Protein AF-A0A1G7F687-F1 (afdb_monomer_lite)

Organism: NCBI:txid101564

Sequence (105 aa):
MQRPEFTDEERALILAVASGSDSQFERILGHLPWIAPGIAFIAYGALSGQLHAVTIGALSVLLYQFWGLVQELRYSALYTAIFRKIARQLGEPAATTAQDPPELR

Secondary structure (DSSP, 8-state):
-PPP---HHHHHHHHHHHT----HHHHHHHHHHHHHHHHHHHHHHHHTT-HHHHHHHHHHHHHHHHHHHHHHHHHHHHHHHHHHHHHHHHH-------PPPP---

Structure (mmCIF, N/CA/C/O backbone):
data_AF-A0A1G7F687-F1
#
_entry.id   AF-A0A1G7F687-F1
#
loop_
_atom_site.group_PDB
_atom_site.id
_atom_site.type_symbol
_atom_site.label_atom_id
_atom_site.label_alt_id
_atom_site.label_comp_id
_atom_site.label_asym_id
_atom_site.label_entity_id
_atom_site.label_seq_id
_atom_site.pdbx_PDB_ins_code
_atom_site.Cartn_x
_atom_site.Cartn_y
_atom_site.Cartn_z
_atom_site.occupancy
_atom_site.B_iso_or_equiv
_atom_site.auth_seq_id
_atom_site.auth_comp_id
_atom_site.auth_asym_id
_atom_site.auth_atom_id
_atom_site.pdbx_PDB_model_num
ATOM 1 N N . MET A 1 1 ? 18.123 7.410 -34.457 1.00 51.50 1 MET A N 1
ATOM 2 C CA . MET A 1 1 ? 18.178 6.886 -33.074 1.00 51.50 1 MET A CA 1
ATOM 3 C C . MET A 1 1 ? 17.328 5.626 -33.007 1.00 51.50 1 MET A C 1
ATOM 5 O O . MET A 1 1 ? 16.159 5.700 -33.369 1.00 51.50 1 MET A O 1
ATOM 9 N N . GLN A 1 2 ? 17.902 4.478 -32.632 1.00 58.00 2 GLN A N 1
ATOM 10 C CA . GLN A 1 2 ? 17.121 3.259 -32.385 1.00 58.00 2 GLN A CA 1
ATOM 11 C C . GLN A 1 2 ? 16.294 3.436 -31.106 1.00 58.00 2 GLN A C 1
ATOM 13 O O . GLN A 1 2 ? 16.788 3.946 -30.101 1.00 58.00 2 GLN A O 1
ATOM 18 N N . ARG A 1 3 ? 15.014 3.063 -31.153 1.00 66.50 3 ARG A N 1
ATOM 19 C CA . ARG A 1 3 ? 14.097 3.188 -30.013 1.00 66.50 3 ARG A CA 1
ATOM 20 C C . ARG A 1 3 ? 14.517 2.189 -28.918 1.00 66.50 3 ARG A C 1
ATOM 22 O O . ARG A 1 3 ? 14.857 1.064 -29.273 1.00 66.50 3 ARG A O 1
ATOM 29 N N . PRO A 1 4 ? 14.518 2.558 -27.624 1.00 69.19 4 PRO A N 1
ATOM 30 C CA . PRO A 1 4 ? 14.891 1.629 -26.561 1.00 69.19 4 PRO A CA 1
ATOM 31 C C . PRO A 1 4 ? 13.965 0.415 -26.536 1.00 69.19 4 PRO A C 1
ATOM 33 O O . PRO A 1 4 ? 12.739 0.549 -26.500 1.00 69.19 4 PRO A O 1
ATOM 36 N N . GLU A 1 5 ? 14.564 -0.774 -26.544 1.00 83.50 5 GLU A N 1
ATOM 37 C CA . GLU A 1 5 ? 13.838 -2.027 -26.373 1.00 83.50 5 GLU A CA 1
ATOM 38 C C . GLU A 1 5 ? 13.532 -2.249 -24.888 1.00 83.50 5 GLU A C 1
ATOM 40 O O . GLU A 1 5 ? 14.385 -2.608 -24.065 1.00 83.50 5 GLU A O 1
ATOM 45 N N . PHE A 1 6 ? 12.276 -1.991 -24.540 1.00 84.12 6 PHE A N 1
ATOM 46 C CA . PHE A 1 6 ? 11.725 -2.272 -23.223 1.00 84.12 6 PHE A CA 1
ATOM 47 C C . PHE A 1 6 ? 11.099 -3.666 -23.182 1.00 84.12 6 PHE A C 1
ATOM 49 O O . PHE A 1 6 ? 10.583 -4.144 -24.193 1.00 84.12 6 PHE A O 1
ATOM 56 N N . THR A 1 7 ? 11.130 -4.314 -22.022 1.00 87.69 7 THR A N 1
ATOM 57 C CA . THR A 1 7 ? 10.324 -5.515 -21.764 1.00 87.69 7 THR A CA 1
ATOM 58 C C . THR A 1 7 ? 8.855 -5.129 -21.586 1.00 87.69 7 THR A C 1
ATOM 60 O O . THR A 1 7 ? 8.523 -3.953 -21.414 1.00 87.69 7 THR A O 1
ATOM 63 N N . ASP A 1 8 ? 7.951 -6.105 -21.618 1.00 87.06 8 ASP A N 1
ATOM 64 C CA . ASP A 1 8 ? 6.521 -5.826 -21.442 1.00 87.06 8 ASP A CA 1
ATOM 65 C C . ASP A 1 8 ? 6.202 -5.311 -20.029 1.00 87.06 8 ASP A C 1
ATOM 67 O O . ASP A 1 8 ? 5.356 -4.434 -19.868 1.00 87.06 8 ASP A O 1
ATOM 71 N N . GLU A 1 9 ? 6.957 -5.757 -19.022 1.00 82.19 9 GLU A N 1
ATOM 72 C CA . GLU A 1 9 ? 6.883 -5.250 -17.646 1.00 82.19 9 GLU A CA 1
ATOM 73 C C . GLU A 1 9 ? 7.354 -3.791 -17.540 1.00 82.19 9 GLU A C 1
ATOM 75 O O . GLU A 1 9 ? 6.700 -2.966 -16.901 1.00 82.19 9 GLU A O 1
ATOM 80 N N . GLU A 1 10 ? 8.458 -3.440 -18.206 1.00 83.38 10 GLU A N 1
ATOM 81 C CA . GLU A 1 10 ? 8.964 -2.064 -18.258 1.00 83.38 10 GLU A CA 1
ATOM 82 C C . GLU A 1 10 ? 7.993 -1.142 -19.012 1.00 83.38 10 GLU A C 1
ATOM 84 O O . GLU A 1 10 ? 7.743 -0.019 -18.575 1.00 83.38 10 GLU A O 1
ATOM 89 N N . ARG A 1 11 ? 7.395 -1.618 -20.114 1.00 85.50 11 ARG A N 1
ATOM 90 C CA . ARG A 1 11 ? 6.364 -0.877 -20.858 1.00 85.50 11 ARG A CA 1
ATOM 91 C C . ARG A 1 11 ? 5.120 -0.634 -20.015 1.00 85.50 11 ARG A C 1
ATOM 93 O O . ARG A 1 11 ? 4.617 0.487 -20.007 1.00 85.50 11 ARG A O 1
ATOM 100 N N . ALA A 1 12 ? 4.642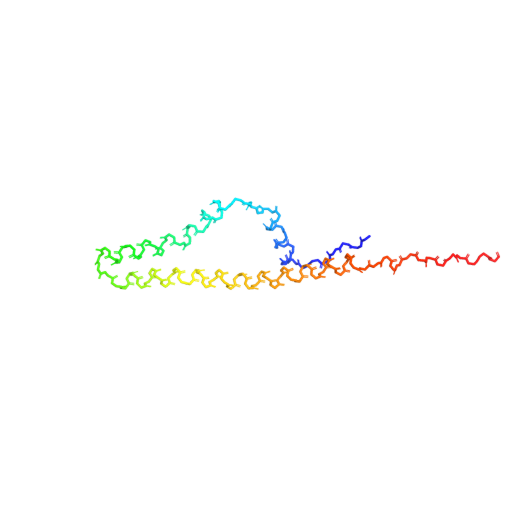 -1.655 -19.307 1.00 83.88 12 ALA A N 1
ATOM 101 C CA . ALA A 1 12 ? 3.500 -1.529 -18.411 1.00 83.88 12 ALA A CA 1
ATOM 102 C C . ALA A 1 12 ? 3.775 -0.503 -17.303 1.00 83.88 12 ALA A C 1
ATOM 104 O O . ALA A 1 12 ? 2.913 0.326 -17.022 1.00 83.88 12 ALA A O 1
ATOM 105 N N . LEU A 1 13 ? 4.987 -0.498 -16.734 1.00 81.81 13 LEU A N 1
ATOM 106 C CA . LEU A 1 13 ? 5.390 0.493 -15.738 1.00 81.81 13 LEU A CA 1
ATOM 107 C C . LEU A 1 13 ? 5.442 1.913 -16.321 1.00 81.81 13 LEU A C 1
ATOM 109 O O . LEU A 1 13 ? 4.896 2.831 -15.719 1.00 81.81 13 LEU A O 1
ATOM 113 N N . ILE A 1 14 ? 6.041 2.101 -17.501 1.00 85.06 14 ILE A N 1
ATOM 114 C CA . ILE A 1 1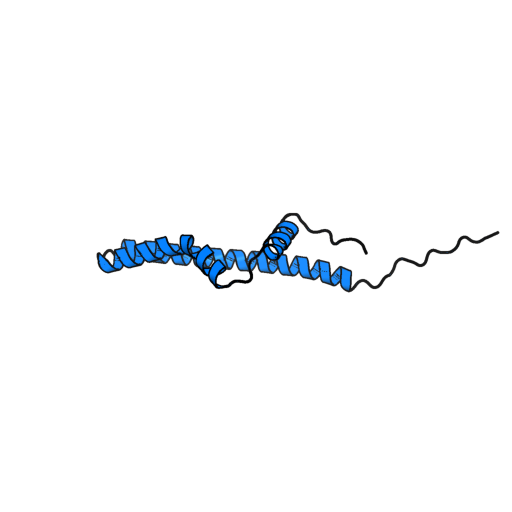4 ? 6.099 3.412 -18.172 1.00 85.06 14 ILE A CA 1
ATOM 115 C C . ILE A 1 14 ? 4.690 3.939 -18.460 1.00 85.06 14 ILE A C 1
ATOM 117 O O . ILE A 1 14 ? 4.410 5.105 -18.194 1.00 85.06 14 ILE A O 1
ATOM 121 N N . LEU A 1 15 ? 3.798 3.088 -18.975 1.00 84.81 15 LEU A N 1
ATOM 122 C CA . LEU A 1 15 ? 2.408 3.459 -19.236 1.00 84.81 15 LEU A CA 1
ATOM 123 C C . LEU A 1 15 ? 1.666 3.793 -17.942 1.00 84.81 15 LEU A C 1
ATOM 125 O O . LEU A 1 15 ? 0.995 4.817 -17.899 1.00 84.81 15 LEU A O 1
ATOM 129 N N . ALA A 1 16 ? 1.832 2.986 -16.890 1.00 81.44 16 ALA A N 1
ATOM 130 C CA . ALA A 1 16 ? 1.202 3.223 -15.594 1.00 81.44 16 ALA A CA 1
ATOM 131 C C . ALA A 1 16 ? 1.638 4.560 -14.977 1.00 81.44 16 ALA A C 1
ATOM 133 O O . ALA A 1 16 ? 0.802 5.285 -14.442 1.00 81.44 16 ALA A O 1
ATOM 134 N N . VAL A 1 17 ? 2.923 4.908 -15.097 1.00 81.94 17 VAL A N 1
ATOM 135 C CA . VAL A 1 17 ? 3.461 6.203 -14.655 1.00 81.94 17 VAL A CA 1
ATOM 136 C C . VAL A 1 17 ? 2.929 7.342 -15.522 1.00 81.94 17 VAL A C 1
ATOM 138 O O . VAL A 1 17 ? 2.490 8.349 -14.984 1.00 81.94 17 VAL A O 1
ATOM 141 N N . ALA A 1 18 ? 2.912 7.180 -16.847 1.00 83.38 18 ALA A N 1
ATOM 142 C CA . ALA A 1 18 ? 2.429 8.206 -17.772 1.00 83.38 18 ALA A CA 1
ATOM 143 C C . ALA A 1 18 ? 0.917 8.471 -17.654 1.00 83.38 18 ALA A C 1
ATOM 145 O O . ALA A 1 18 ? 0.468 9.582 -17.918 1.00 83.38 18 ALA A O 1
ATOM 146 N N . SER A 1 19 ? 0.134 7.460 -17.269 1.00 79.44 19 SER A N 1
ATOM 147 C CA . SER A 1 19 ? -1.299 7.586 -16.976 1.00 79.44 19 SER A CA 1
ATOM 148 C C . SER A 1 19 ? -1.597 7.954 -15.520 1.00 79.44 19 SER A C 1
ATOM 150 O O . SER A 1 19 ? -2.764 8.086 -15.152 1.00 79.44 19 SER A O 1
ATOM 152 N N . GLY A 1 20 ? -0.569 8.027 -14.673 1.00 70.69 20 GLY A N 1
ATOM 153 C CA . GLY A 1 20 ? -0.713 8.284 -13.248 1.00 70.69 20 GLY A CA 1
ATOM 154 C C . GLY A 1 20 ? -1.153 9.718 -12.974 1.00 70.69 20 GLY A C 1
ATOM 155 O O . GLY A 1 20 ? -0.715 10.653 -13.636 1.00 70.69 20 GLY A O 1
ATOM 156 N N . SER A 1 21 ? -2.017 9.889 -11.976 1.00 69.75 21 SER A N 1
ATOM 157 C CA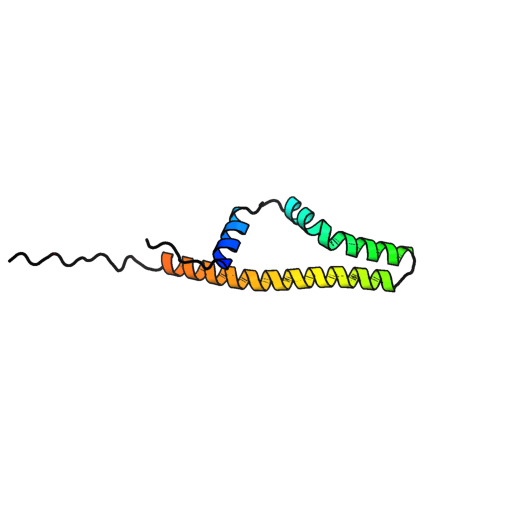 . SER A 1 21 ? -2.376 11.208 -11.457 1.00 69.75 21 SER A CA 1
ATOM 158 C C . SER A 1 21 ? -1.318 11.700 -10.469 1.00 69.75 21 SER A C 1
ATOM 160 O O . SER A 1 21 ? -0.924 10.969 -9.555 1.00 69.75 21 SER A O 1
ATOM 162 N N . ASP A 1 22 ? -0.903 12.960 -10.609 1.00 72.69 22 ASP A N 1
ATOM 163 C CA . ASP A 1 22 ? 0.020 13.628 -9.679 1.00 72.69 22 ASP A CA 1
ATOM 164 C C . ASP A 1 22 ? -0.650 14.012 -8.342 1.00 72.69 22 ASP A C 1
ATOM 166 O O . ASP A 1 22 ? 0.014 14.458 -7.400 1.00 72.69 22 ASP A O 1
ATOM 170 N N . SER A 1 23 ? -1.970 13.833 -8.216 1.00 78.94 23 SER A N 1
ATOM 171 C CA . SER A 1 23 ? -2.722 14.213 -7.020 1.00 78.94 23 SER A CA 1
ATOM 172 C C . SER A 1 23 ? -2.458 13.266 -5.844 1.00 78.94 23 SER A C 1
ATOM 174 O O . SER A 1 23 ? -2.838 12.092 -5.845 1.00 78.94 23 SER A O 1
ATOM 176 N N . GLN A 1 24 ? -1.871 13.801 -4.768 1.00 76.19 24 GLN A N 1
ATOM 177 C CA . GLN A 1 24 ? -1.692 13.067 -3.509 1.00 76.19 24 GLN A CA 1
ATOM 178 C C . GLN A 1 24 ? -3.028 12.612 -2.905 1.00 76.19 24 GLN A C 1
ATOM 180 O O . GLN A 1 24 ? -3.096 11.550 -2.288 1.00 76.19 24 GLN A O 1
ATOM 185 N N . PHE A 1 25 ? -4.094 13.389 -3.106 1.00 80.38 25 PHE A N 1
ATOM 186 C CA . PHE A 1 25 ? -5.418 13.074 -2.578 1.00 80.38 25 PHE A CA 1
ATOM 187 C C . PHE A 1 25 ? -6.024 11.843 -3.260 1.00 80.38 25 PHE A C 1
ATOM 189 O O . PHE A 1 25 ? -6.515 10.942 -2.582 1.00 80.38 25 PHE A O 1
ATOM 196 N N . GLU A 1 26 ? -5.916 11.751 -4.587 1.00 80.38 26 GLU A N 1
ATOM 197 C CA . GLU A 1 26 ? -6.386 10.581 -5.339 1.00 80.38 26 GLU A CA 1
ATOM 198 C C . GLU A 1 26 ? -5.593 9.322 -4.982 1.00 80.38 26 GLU A C 1
ATOM 200 O O . GLU A 1 26 ? -6.175 8.247 -4.835 1.00 80.38 26 GLU A O 1
ATOM 205 N N . ARG A 1 27 ? -4.282 9.459 -4.739 1.00 76.81 27 ARG A N 1
ATOM 206 C CA . ARG A 1 27 ? -3.450 8.353 -4.243 1.00 76.81 27 ARG A CA 1
ATOM 207 C C . ARG A 1 27 ? -3.922 7.855 -2.878 1.00 76.81 27 ARG A C 1
ATOM 209 O O . ARG A 1 27 ? -4.102 6.653 -2.704 1.00 76.81 27 ARG A O 1
ATOM 216 N N . ILE A 1 28 ? -4.168 8.756 -1.924 1.00 79.88 28 ILE A N 1
ATOM 217 C CA . ILE A 1 28 ? -4.663 8.386 -0.587 1.00 79.88 28 ILE A CA 1
ATOM 218 C C . ILE A 1 28 ? -6.033 7.701 -0.686 1.00 79.88 28 ILE A C 1
ATOM 220 O O . ILE A 1 28 ? -6.239 6.656 -0.067 1.00 79.88 28 ILE A O 1
ATOM 224 N N . LEU A 1 29 ? -6.947 8.238 -1.499 1.00 84.94 29 LEU A N 1
ATOM 225 C CA . LEU A 1 29 ? -8.259 7.628 -1.719 1.00 84.94 29 LEU A CA 1
ATOM 226 C C . LEU A 1 29 ? -8.162 6.242 -2.368 1.00 84.94 29 LEU A C 1
ATOM 228 O O . LEU A 1 29 ? -8.906 5.345 -1.977 1.00 84.94 29 LEU A O 1
ATOM 232 N N . GLY A 1 30 ? -7.218 6.031 -3.287 1.00 81.31 30 GLY A N 1
ATOM 233 C CA . GLY A 1 30 ? -6.964 4.721 -3.893 1.00 81.31 30 GLY A CA 1
ATOM 234 C C . GLY A 1 30 ? -6.482 3.659 -2.896 1.00 81.31 30 GLY A C 1
ATOM 235 O O . GLY A 1 30 ? -6.735 2.469 -3.086 1.00 81.31 30 GLY A O 1
ATOM 236 N N . HIS A 1 31 ? -5.836 4.072 -1.803 1.00 83.94 31 HIS A N 1
ATOM 237 C CA . HIS A 1 31 ? -5.384 3.173 -0.736 1.00 83.94 31 HIS A CA 1
ATOM 238 C C . HIS A 1 31 ? -6.457 2.901 0.331 1.00 83.94 31 HIS A C 1
ATOM 240 O O . HIS A 1 31 ? -6.372 1.907 1.056 1.00 83.94 31 HIS A O 1
ATOM 246 N N . LEU A 1 32 ? -7.485 3.748 0.418 1.00 86.25 32 LEU A N 1
ATOM 247 C CA . LEU A 1 32 ? -8.510 3.681 1.459 1.00 86.25 32 LEU A CA 1
ATOM 248 C C . LEU A 1 32 ? -9.258 2.332 1.512 1.00 86.25 32 LEU A C 1
ATOM 250 O O . LEU A 1 32 ? -9.395 1.803 2.616 1.00 86.25 32 LEU A O 1
ATOM 254 N N . PRO A 1 33 ? -9.673 1.709 0.385 1.00 88.62 33 PRO A N 1
ATOM 255 C CA . PRO A 1 33 ? -10.348 0.407 0.405 1.00 88.62 33 PRO A CA 1
ATOM 256 C C . PRO A 1 33 ? -9.511 -0.723 1.015 1.00 88.62 33 PRO A C 1
ATOM 258 O O . PRO A 1 33 ? -10.066 -1.693 1.524 1.00 88.62 33 PRO A O 1
ATOM 261 N N . TRP A 1 34 ? -8.184 -0.597 0.982 1.00 86.62 34 TRP A N 1
ATOM 262 C CA . TRP A 1 34 ? -7.265 -1.621 1.470 1.00 86.62 34 TRP A CA 1
ATOM 263 C C . TRP A 1 34 ? -6.984 -1.504 2.969 1.00 86.62 34 TRP A C 1
ATOM 265 O O . TRP A 1 34 ? -6.773 -2.512 3.638 1.00 86.62 34 TRP A O 1
ATOM 275 N N . ILE A 1 35 ? -7.008 -0.283 3.508 1.00 88.19 35 ILE A N 1
ATOM 276 C CA . ILE A 1 35 ? -6.691 -0.011 4.917 1.00 88.19 35 ILE A CA 1
ATOM 277 C C . ILE A 1 35 ? -7.967 0.076 5.773 1.00 88.19 35 ILE A C 1
ATOM 279 O O . ILE A 1 35 ? -7.962 -0.335 6.937 1.00 88.19 35 ILE A O 1
ATOM 283 N N . ALA A 1 36 ? -9.075 0.577 5.212 1.00 91.06 36 ALA A N 1
ATOM 284 C CA . ALA A 1 36 ? -10.318 0.818 5.947 1.00 91.06 36 ALA A CA 1
ATOM 285 C C . ALA A 1 36 ? -10.877 -0.423 6.672 1.00 91.06 36 ALA A C 1
ATOM 287 O O . ALA A 1 36 ? -11.255 -0.279 7.837 1.00 91.06 36 ALA A O 1
ATOM 288 N N . PRO A 1 37 ? -10.884 -1.638 6.083 1.00 91.56 37 PRO A N 1
ATOM 289 C CA . PRO A 1 37 ? -11.337 -2.833 6.794 1.00 91.56 37 PRO A CA 1
ATOM 290 C C . PRO A 1 37 ? -10.493 -3.133 8.040 1.00 91.56 37 PRO A C 1
ATOM 292 O O . PRO A 1 37 ? -11.041 -3.431 9.099 1.00 91.56 37 PRO A O 1
ATOM 295 N N . GLY A 1 38 ? -9.167 -2.992 7.946 1.00 91.56 38 GLY A N 1
ATOM 296 C CA . GLY A 1 38 ? -8.262 -3.211 9.074 1.00 91.56 38 GLY A CA 1
ATOM 297 C C . GLY A 1 38 ? -8.496 -2.213 10.208 1.00 91.56 38 GLY A C 1
ATOM 298 O O . GLY A 1 38 ? -8.614 -2.610 11.368 1.00 91.56 38 GLY A O 1
ATOM 299 N N . ILE A 1 39 ? -8.661 -0.928 9.873 1.00 93.12 39 ILE A N 1
ATOM 300 C CA . ILE A 1 39 ? -9.008 0.120 10.847 1.00 93.12 39 ILE A CA 1
ATOM 301 C C . ILE A 1 39 ? -10.366 -0.166 11.500 1.00 93.12 39 ILE A C 1
ATOM 303 O O . ILE A 1 39 ? -10.496 -0.028 12.716 1.00 93.12 39 ILE A O 1
ATOM 307 N N . ALA A 1 40 ? -11.363 -0.603 10.726 1.00 94.12 40 ALA A N 1
ATOM 308 C CA . ALA A 1 40 ? -12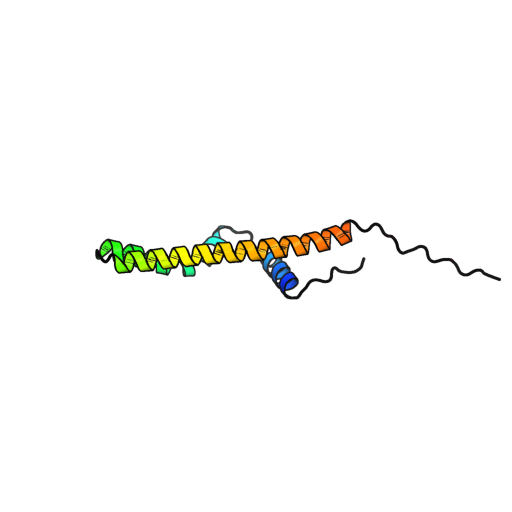.684 -0.939 11.252 1.00 94.12 40 ALA A CA 1
ATOM 309 C C . ALA A 1 40 ? -12.625 -2.095 12.265 1.00 94.12 40 ALA A C 1
ATOM 311 O O . ALA A 1 40 ? -13.248 -2.008 13.322 1.00 94.12 40 ALA A O 1
ATOM 312 N N . PHE A 1 41 ? -11.830 -3.136 11.996 1.00 93.38 41 PHE A N 1
ATOM 313 C CA . PHE A 1 41 ? -11.611 -4.246 12.934 1.00 93.38 41 PHE A CA 1
ATOM 314 C C . PHE A 1 41 ? -10.886 -3.811 14.213 1.00 93.38 41 PHE A C 1
ATOM 316 O O . PHE A 1 41 ? -11.258 -4.252 15.302 1.00 93.38 41 PHE A O 1
ATOM 323 N N . ILE A 1 42 ? -9.899 -2.914 14.100 1.00 94.56 42 ILE A N 1
ATOM 324 C CA . ILE A 1 42 ? -9.216 -2.323 15.260 1.00 94.56 42 ILE A CA 1
ATOM 325 C C . ILE A 1 42 ? -10.213 -1.547 16.124 1.00 94.56 42 ILE A C 1
ATOM 327 O O . ILE A 1 42 ? -10.288 -1.778 17.330 1.00 94.56 42 ILE A O 1
ATOM 331 N N . ALA A 1 43 ? -10.999 -0.657 15.512 1.00 95.25 43 ALA A N 1
ATOM 332 C CA . ALA A 1 43 ? -11.982 0.158 16.218 1.00 95.25 43 ALA A CA 1
ATOM 333 C C . ALA A 1 43 ? -13.063 -0.706 16.880 1.00 95.25 43 ALA A C 1
ATOM 335 O O . ALA A 1 43 ? -13.367 -0.517 18.057 1.00 95.25 43 ALA A O 1
ATOM 336 N N . TYR A 1 44 ? -13.593 -1.693 16.152 1.00 95.44 44 TYR A N 1
ATOM 337 C CA . TYR A 1 44 ? -14.564 -2.644 16.681 1.00 95.44 44 TYR A CA 1
ATOM 338 C C . TYR A 1 44 ? -14.001 -3.397 17.889 1.00 95.44 44 TYR A C 1
ATOM 340 O O . TYR A 1 44 ? -14.601 -3.358 18.960 1.00 95.44 44 TYR A O 1
ATOM 348 N N . GLY A 1 45 ? -12.822 -4.010 17.748 1.00 95.38 45 GLY A N 1
ATOM 349 C CA . GLY A 1 45 ? -12.198 -4.777 18.822 1.00 95.38 45 GLY A CA 1
ATOM 350 C C . GLY A 1 45 ? -11.882 -3.939 20.060 1.00 95.38 45 GLY A C 1
ATOM 351 O O . GLY A 1 45 ? -12.064 -4.417 21.179 1.00 95.38 45 GLY A O 1
ATOM 352 N N . ALA A 1 46 ? -11.465 -2.683 19.872 1.00 95.19 46 ALA A N 1
ATOM 353 C CA . ALA A 1 46 ? -11.202 -1.756 20.968 1.00 95.19 46 ALA A CA 1
ATOM 354 C C . ALA A 1 46 ? -12.487 -1.388 21.727 1.00 95.19 46 ALA A C 1
ATOM 356 O O . ALA A 1 46 ? -12.496 -1.397 22.956 1.00 95.19 46 ALA A O 1
ATOM 357 N N . LEU A 1 47 ? -13.579 -1.117 21.005 1.00 97.06 47 LEU A N 1
ATOM 358 C CA . LEU A 1 47 ? -14.875 -0.770 21.597 1.00 97.06 47 LEU A CA 1
ATOM 359 C C . LEU A 1 47 ? -15.558 -1.966 22.272 1.00 97.06 47 LEU A C 1
ATOM 361 O O . LEU A 1 47 ? -16.241 -1.794 23.278 1.00 97.06 47 LEU A O 1
ATOM 365 N N . SER A 1 48 ? -15.376 -3.176 21.742 1.00 95.81 48 SER A N 1
ATOM 366 C CA . SER A 1 48 ? -16.002 -4.394 22.264 1.00 95.81 48 SER A CA 1
ATOM 367 C C . SER A 1 48 ? -15.129 -5.162 23.265 1.00 95.81 48 SER A C 1
ATOM 369 O O . SER A 1 48 ? -15.520 -6.248 23.690 1.00 95.81 48 SER A O 1
ATOM 371 N N . GLY A 1 49 ? -13.925 -4.670 23.585 1.00 94.44 49 GLY A N 1
ATOM 372 C CA . GLY A 1 49 ? -12.952 -5.373 24.434 1.00 94.44 49 GLY A CA 1
ATOM 373 C C . GLY A 1 49 ? -12.425 -6.689 23.840 1.00 94.44 49 GLY A C 1
ATOM 374 O O . GLY A 1 49 ? -11.898 -7.532 24.564 1.00 94.44 49 GLY A O 1
ATOM 375 N N . GLN A 1 50 ? -12.573 -6.898 22.528 1.00 94.75 50 GLN A N 1
ATOM 376 C CA . GLN A 1 50 ? -12.154 -8.124 21.849 1.00 94.75 50 GLN A CA 1
ATOM 377 C C . GLN A 1 50 ? -10.734 -7.969 21.306 1.00 94.75 50 GLN A C 1
ATOM 379 O O . GLN A 1 50 ? -10.525 -7.498 20.185 1.00 94.75 50 GLN A O 1
ATOM 384 N N . LEU A 1 51 ? -9.750 -8.429 22.085 1.00 94.94 51 LEU A N 1
ATOM 38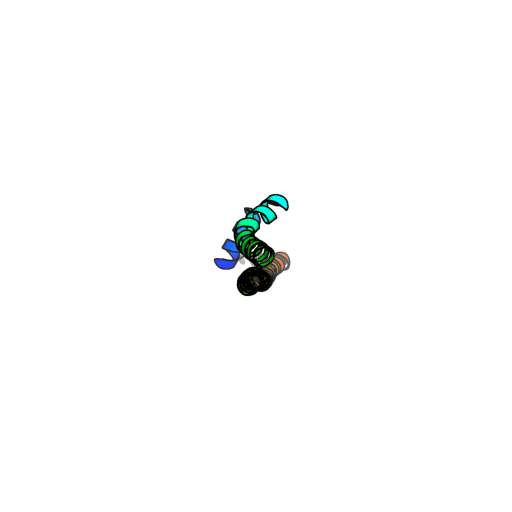5 C CA . LEU A 1 51 ? -8.335 -8.350 21.709 1.00 94.94 51 LEU A CA 1
ATOM 386 C C . LEU A 1 51 ? -8.056 -9.018 20.351 1.00 94.94 51 LEU A C 1
ATOM 388 O O . LEU A 1 51 ? -7.312 -8.475 19.542 1.00 94.94 51 LEU A O 1
ATOM 392 N N . HIS A 1 52 ? -8.709 -10.150 20.063 1.00 94.62 52 HIS A N 1
ATOM 393 C CA . HIS A 1 52 ? -8.550 -10.866 18.793 1.00 94.62 52 HIS A CA 1
ATOM 394 C C . HIS A 1 52 ? -8.909 -10.006 17.575 1.00 94.62 52 HIS A C 1
ATOM 396 O O . HIS A 1 52 ? -8.174 -10.016 16.590 1.00 94.62 52 HIS A O 1
ATOM 402 N N . ALA A 1 53 ? -9.993 -9.227 17.643 1.00 91.88 53 ALA A N 1
ATOM 403 C CA . ALA A 1 53 ? -10.398 -8.341 16.554 1.00 91.88 53 ALA A CA 1
ATOM 404 C C . ALA A 1 53 ? -9.383 -7.205 16.342 1.00 91.88 53 ALA A C 1
ATOM 406 O O . ALA A 1 53 ? -9.033 -6.902 15.200 1.00 91.88 53 ALA A O 1
ATOM 407 N N . VAL A 1 54 ? -8.829 -6.657 17.432 1.00 94.00 54 VAL A N 1
ATOM 408 C CA . VAL A 1 54 ? -7.736 -5.672 17.364 1.00 94.00 54 VAL A CA 1
ATOM 409 C C . VAL A 1 54 ? -6.499 -6.275 16.702 1.00 94.00 54 VAL A C 1
ATOM 411 O O . VAL A 1 54 ? -5.929 -5.664 15.800 1.00 94.00 54 VAL A O 1
ATOM 414 N N . THR A 1 55 ? -6.096 -7.482 17.105 1.00 94.75 55 THR A N 1
ATOM 415 C CA . THR A 1 55 ? -4.922 -8.160 16.542 1.00 94.75 55 THR A CA 1
ATOM 416 C C . THR A 1 55 ? -5.101 -8.466 15.058 1.00 94.75 55 THR A C 1
ATOM 418 O O . THR A 1 55 ? -4.191 -8.200 14.278 1.00 94.75 55 THR A O 1
ATOM 421 N N . ILE A 1 56 ? -6.266 -8.973 14.646 1.00 94.62 56 ILE A N 1
ATOM 422 C CA . ILE A 1 56 ? -6.565 -9.255 13.233 1.00 94.62 56 ILE A CA 1
ATOM 423 C C . ILE A 1 56 ? -6.515 -7.964 12.410 1.00 94.62 56 ILE A C 1
ATOM 425 O O . ILE A 1 56 ? -5.858 -7.923 11.369 1.00 94.62 56 ILE A O 1
ATOM 429 N 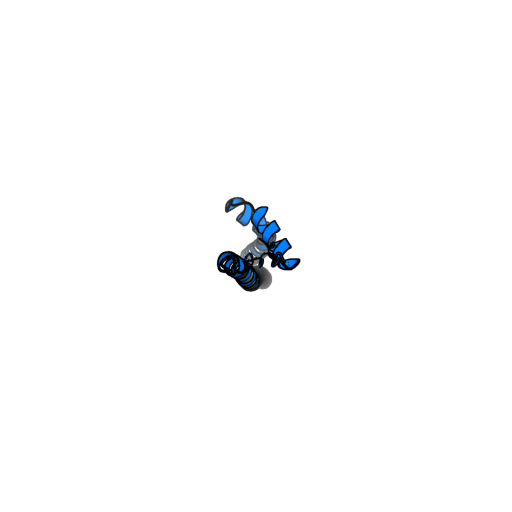N . GLY A 1 57 ? -7.151 -6.896 12.898 1.00 92.81 57 GLY A N 1
ATOM 430 C CA . GLY A 1 57 ? -7.121 -5.597 12.237 1.00 92.81 57 GLY A CA 1
ATOM 431 C C . GLY A 1 57 ? -5.695 -5.051 12.102 1.00 92.81 57 GLY A C 1
ATOM 432 O O . GLY A 1 57 ? -5.277 -4.691 11.002 1.00 92.81 57 GLY A O 1
ATOM 433 N N . ALA A 1 58 ? -4.898 -5.096 13.171 1.00 93.00 58 ALA A N 1
ATOM 434 C CA . ALA A 1 58 ? -3.502 -4.662 13.148 1.00 93.00 58 ALA A CA 1
ATOM 435 C C . ALA A 1 58 ? -2.642 -5.487 12.175 1.00 93.00 58 ALA A C 1
ATOM 437 O O . ALA A 1 58 ? -1.898 -4.915 11.378 1.00 93.00 58 ALA A O 1
ATOM 438 N N . LEU A 1 59 ? -2.777 -6.817 12.187 1.00 95.44 59 LEU A N 1
ATOM 439 C CA . LEU A 1 59 ? -2.060 -7.702 11.265 1.00 95.44 59 LEU A CA 1
ATOM 440 C C . LEU A 1 59 ? -2.427 -7.427 9.806 1.00 95.44 59 LEU A C 1
ATOM 442 O O . LEU A 1 59 ? -1.545 -7.428 8.951 1.00 95.44 59 LEU A O 1
ATOM 446 N N . SER A 1 60 ? -3.700 -7.152 9.515 1.00 93.69 60 SER A N 1
ATOM 447 C CA . SER A 1 60 ? -4.141 -6.841 8.150 1.00 93.69 60 SER A CA 1
ATOM 448 C C . SER A 1 60 ? -3.515 -5.545 7.617 1.00 93.69 60 SER A C 1
ATOM 450 O O . SER A 1 60 ? -3.016 -5.522 6.491 1.00 93.69 60 SER A O 1
ATOM 452 N N . VAL A 1 61 ? -3.441 -4.500 8.451 1.00 92.50 61 VAL A N 1
ATOM 453 C CA . VAL A 1 61 ? -2.780 -3.234 8.099 1.00 92.50 61 VAL A CA 1
ATOM 454 C C . VAL A 1 61 ? -1.276 -3.445 7.925 1.00 92.50 61 VAL A C 1
ATOM 456 O O . VAL A 1 61 ? -0.696 -2.957 6.957 1.00 92.50 61 VAL A O 1
ATOM 459 N N . LEU A 1 62 ? -0.636 -4.209 8.815 1.00 93.31 62 LEU A N 1
ATOM 460 C CA . LEU A 1 62 ? 0.791 -4.522 8.702 1.00 93.31 62 LEU A CA 1
ATOM 461 C C . LEU A 1 62 ? 1.115 -5.287 7.416 1.00 93.31 62 LEU A C 1
ATOM 463 O O . LEU A 1 62 ? 2.090 -4.960 6.742 1.00 93.31 62 LEU A O 1
ATOM 467 N N . LEU A 1 63 ? 0.293 -6.271 7.050 1.00 93.50 63 LEU A N 1
ATOM 468 C CA . LEU A 1 63 ? 0.478 -7.036 5.820 1.00 93.50 63 LEU A CA 1
ATOM 469 C C . LEU A 1 63 ? 0.355 -6.141 4.583 1.00 93.50 63 LEU A C 1
ATOM 471 O O . LEU A 1 63 ? 1.151 -6.266 3.655 1.00 93.50 63 LEU A O 1
ATOM 475 N N . TYR A 1 64 ? -0.596 -5.206 4.593 1.00 90.44 64 TYR A N 1
ATOM 476 C CA . TYR A 1 64 ? -0.739 -4.219 3.530 1.00 90.44 64 TYR A CA 1
ATOM 477 C C . TYR A 1 64 ? 0.497 -3.313 3.406 1.00 90.44 64 TYR A C 1
ATOM 479 O O . TYR A 1 64 ? 1.011 -3.114 2.303 1.00 90.44 64 TYR A O 1
ATOM 487 N N . GLN A 1 65 ? 1.037 -2.829 4.528 1.00 90.12 65 GLN A N 1
ATOM 488 C CA . GLN A 1 65 ? 2.276 -2.044 4.524 1.00 90.12 65 GLN A CA 1
ATOM 489 C C . GLN A 1 65 ? 3.469 -2.859 4.008 1.00 90.12 65 GLN A C 1
ATOM 491 O O . GLN A 1 65 ? 4.261 -2.357 3.211 1.00 90.12 65 GLN A O 1
ATOM 496 N N . PHE A 1 66 ? 3.584 -4.126 4.415 1.00 92.38 66 PHE A N 1
ATOM 497 C CA . PHE A 1 66 ? 4.643 -5.017 3.942 1.00 92.38 66 PHE A CA 1
ATOM 498 C C . PHE A 1 66 ? 4.539 -5.274 2.436 1.00 92.38 66 PHE A C 1
ATOM 500 O O . PHE A 1 66 ? 5.539 -5.215 1.723 1.00 92.38 66 PHE A O 1
ATOM 507 N N . TRP A 1 67 ? 3.323 -5.491 1.933 1.00 90.88 67 TRP A N 1
ATOM 508 C CA . TRP A 1 67 ? 3.067 -5.590 0.500 1.00 90.88 67 TRP A CA 1
ATOM 509 C C . TRP A 1 67 ? 3.506 -4.323 -0.245 1.00 90.88 67 TRP A C 1
ATOM 511 O O . TRP A 1 67 ? 4.187 -4.428 -1.265 1.00 90.88 67 TRP A O 1
ATOM 521 N N . GLY A 1 68 ? 3.189 -3.139 0.287 1.00 86.88 68 GLY A N 1
ATOM 522 C CA . GLY A 1 68 ? 3.648 -1.859 -0.257 1.00 86.88 68 GLY A CA 1
ATOM 523 C C . GLY A 1 68 ? 5.172 -1.781 -0.378 1.00 86.88 68 GLY A C 1
ATOM 524 O O . GLY A 1 68 ? 5.684 -1.483 -1.455 1.00 86.88 68 GLY A O 1
ATOM 525 N N . LEU A 1 69 ? 5.900 -2.156 0.678 1.00 87.25 69 LEU A N 1
ATOM 526 C CA . LEU A 1 69 ? 7.368 -2.186 0.672 1.00 87.25 69 LEU A CA 1
ATOM 527 C C . LEU A 1 69 ? 7.932 -3.160 -0.372 1.00 87.25 69 LEU A C 1
ATOM 529 O O . LEU A 1 69 ? 8.863 -2.822 -1.101 1.00 87.25 69 LEU A O 1
ATOM 533 N N . VAL A 1 70 ? 7.358 -4.361 -0.487 1.00 88.38 70 VAL A N 1
ATOM 534 C CA . VAL A 1 70 ? 7.771 -5.345 -1.504 1.00 88.38 70 VAL A CA 1
ATOM 535 C C . VAL A 1 70 ? 7.566 -4.790 -2.915 1.00 88.38 70 VAL A C 1
ATOM 537 O O . VAL A 1 70 ? 8.424 -4.964 -3.785 1.00 88.38 70 VAL A O 1
ATOM 540 N N . GLN A 1 71 ? 6.452 -4.095 -3.147 1.00 85.06 71 GLN A N 1
ATOM 541 C CA . GLN A 1 71 ? 6.178 -3.447 -4.425 1.00 85.06 71 GLN A CA 1
ATOM 542 C C . GLN A 1 71 ? 7.174 -2.321 -4.717 1.00 85.06 71 GLN A C 1
ATOM 544 O O . GLN A 1 71 ? 7.718 -2.278 -5.819 1.00 85.06 71 GLN A O 1
ATOM 549 N N . GLU A 1 72 ? 7.478 -1.460 -3.746 1.00 84.06 72 GLU A N 1
ATOM 550 C CA . GLU A 1 72 ? 8.473 -0.393 -3.905 1.00 84.06 72 GLU A CA 1
ATOM 551 C C . GLU A 1 72 ? 9.864 -0.939 -4.245 1.00 84.06 72 GLU A C 1
ATOM 553 O O . GLU A 1 72 ? 10.506 -0.441 -5.172 1.00 84.06 72 GLU A O 1
ATOM 558 N N . LEU A 1 73 ? 10.308 -2.004 -3.569 1.00 83.06 73 LEU A N 1
ATOM 559 C CA . LEU A 1 73 ? 11.584 -2.661 -3.869 1.00 83.06 73 LEU A CA 1
ATOM 560 C C . LEU A 1 73 ? 11.618 -3.200 -5.305 1.00 83.06 73 LEU A C 1
ATOM 562 O O . LEU A 1 73 ? 12.600 -3.002 -6.026 1.00 83.06 73 LEU A O 1
ATOM 566 N N . ARG A 1 74 ? 10.528 -3.837 -5.745 1.00 80.06 74 ARG A N 1
ATOM 567 C CA . ARG A 1 74 ? 10.397 -4.357 -7.111 1.00 80.06 74 ARG A CA 1
ATOM 568 C C . ARG A 1 74 ? 10.405 -3.235 -8.152 1.00 80.06 74 ARG A C 1
ATOM 570 O O . ARG A 1 74 ? 11.136 -3.323 -9.138 1.00 80.06 74 ARG A O 1
ATOM 577 N N . TYR A 1 75 ? 9.632 -2.172 -7.934 1.00 80.12 75 TYR A N 1
ATOM 578 C CA . TYR A 1 75 ? 9.574 -1.041 -8.859 1.00 80.12 75 TYR A CA 1
ATOM 579 C C . TYR A 1 75 ? 10.887 -0.261 -8.900 1.00 80.12 75 TYR A C 1
ATOM 581 O O . TYR A 1 75 ? 11.301 0.142 -9.980 1.00 80.12 75 TYR A O 1
ATOM 589 N N . SER A 1 76 ? 11.591 -0.107 -7.778 1.00 80.81 76 SER A N 1
ATOM 590 C CA . SER A 1 76 ? 12.911 0.536 -7.732 1.00 80.81 76 SER A CA 1
ATOM 591 C C . SER A 1 76 ? 13.936 -0.169 -8.634 1.00 80.81 76 SER A C 1
ATOM 593 O O . SER A 1 76 ? 14.664 0.479 -9.397 1.00 80.81 76 SER A O 1
ATOM 595 N N . ALA A 1 77 ? 13.939 -1.507 -8.639 1.00 80.94 77 ALA A N 1
ATOM 596 C CA . ALA A 1 77 ? 14.774 -2.288 -9.551 1.00 80.94 77 ALA A CA 1
ATOM 597 C C . ALA A 1 77 ? 14.392 -2.063 -11.028 1.00 80.94 77 ALA A C 1
ATOM 599 O O . ALA A 1 77 ? 15.277 -1.868 -11.867 1.00 80.94 77 ALA A O 1
ATOM 600 N N . LEU A 1 78 ? 13.090 -2.022 -11.336 1.00 83.00 78 LEU A N 1
ATOM 601 C CA . LEU A 1 78 ? 12.582 -1.759 -12.689 1.00 83.00 78 LEU A CA 1
ATOM 602 C C . LEU A 1 78 ? 12.916 -0.337 -13.165 1.00 83.00 78 LEU A C 1
ATOM 604 O O . LEU A 1 78 ? 13.421 -0.174 -14.274 1.00 83.00 78 LEU A O 1
ATOM 608 N N . TYR A 1 79 ? 12.737 0.685 -12.322 1.00 82.81 79 TYR A N 1
ATOM 609 C CA . TYR A 1 79 ? 13.156 2.058 -12.625 1.00 82.81 79 TYR A CA 1
ATOM 610 C C . TYR A 1 79 ? 14.653 2.125 -12.917 1.00 82.81 79 TYR A C 1
ATOM 612 O O . TYR A 1 79 ? 15.061 2.712 -13.917 1.00 82.81 79 TYR A O 1
ATOM 620 N N . THR A 1 80 ? 15.478 1.473 -12.097 1.00 84.12 80 THR A N 1
ATOM 621 C CA . THR A 1 80 ? 16.932 1.433 -12.305 1.00 84.12 80 THR A CA 1
ATOM 622 C C . THR A 1 80 ? 17.295 0.801 -13.652 1.00 84.12 80 THR A C 1
ATOM 624 O O . THR A 1 80 ? 18.184 1.300 -14.346 1.00 84.12 80 THR A O 1
ATOM 627 N N . ALA A 1 81 ? 16.609 -0.273 -14.052 1.00 82.06 81 ALA A N 1
ATOM 628 C CA . ALA A 1 81 ? 16.809 -0.918 -15.349 1.00 82.06 81 ALA A CA 1
ATOM 629 C C . ALA A 1 81 ? 16.402 -0.003 -16.519 1.00 82.06 81 ALA A C 1
ATOM 631 O O . ALA A 1 81 ? 17.192 0.181 -17.451 1.00 82.06 81 ALA A O 1
ATOM 632 N N . ILE A 1 82 ? 15.230 0.634 -16.431 1.00 86.12 82 ILE A N 1
ATOM 633 C CA . ILE A 1 82 ? 14.719 1.579 -17.435 1.00 86.12 82 ILE A CA 1
ATOM 634 C C . ILE A 1 82 ? 15.672 2.769 -17.589 1.00 86.12 82 ILE A C 1
ATOM 636 O O . ILE A 1 82 ? 16.129 3.050 -18.699 1.00 86.12 82 ILE A O 1
ATOM 640 N N . PHE A 1 83 ? 16.042 3.433 -16.490 1.00 85.19 83 PHE A N 1
ATOM 641 C CA . PHE A 1 83 ? 16.945 4.586 -16.533 1.00 85.19 83 PHE A CA 1
ATOM 642 C C . PHE A 1 83 ? 18.331 4.213 -17.052 1.00 85.19 83 PHE A C 1
ATOM 644 O O . PHE A 1 83 ? 18.927 4.985 -17.797 1.00 85.19 83 PHE A O 1
ATOM 651 N N . ARG A 1 84 ? 18.833 3.011 -16.743 1.00 85.62 84 ARG A N 1
ATOM 652 C CA . ARG A 1 84 ? 20.099 2.519 -17.299 1.00 85.62 84 ARG A CA 1
ATOM 653 C C . ARG A 1 84 ? 20.027 2.332 -18.816 1.00 85.62 84 ARG A C 1
ATOM 655 O O . ARG A 1 84 ? 20.988 2.681 -19.500 1.00 85.62 84 ARG A O 1
ATOM 662 N N . LYS A 1 85 ? 18.920 1.802 -19.348 1.00 84.81 85 LYS A N 1
ATOM 663 C CA . LYS A 1 85 ? 18.708 1.670 -20.802 1.00 84.81 85 LYS A CA 1
ATOM 664 C C . LYS A 1 85 ? 18.650 3.038 -21.482 1.00 84.81 85 LYS A C 1
ATOM 666 O O . LYS A 1 85 ? 19.333 3.245 -22.479 1.00 84.81 85 LYS A O 1
ATOM 671 N N . ILE A 1 86 ? 17.912 3.980 -20.896 1.00 85.12 86 ILE A N 1
ATOM 672 C CA . ILE A 1 86 ? 17.804 5.356 -21.400 1.00 85.12 86 ILE A CA 1
ATOM 673 C C . ILE A 1 86 ? 19.172 6.057 -21.368 1.00 85.12 86 ILE A C 1
ATOM 675 O O . ILE A 1 86 ? 19.591 6.633 -22.368 1.00 85.12 86 ILE A O 1
ATOM 679 N N . ALA A 1 87 ? 19.907 5.962 -20.257 1.00 82.94 87 ALA A N 1
ATOM 680 C CA . ALA A 1 87 ? 21.222 6.580 -20.107 1.00 82.94 87 ALA A CA 1
ATOM 681 C C . ALA A 1 87 ? 22.255 6.027 -21.099 1.00 82.94 87 ALA A C 1
ATOM 683 O O . ALA A 1 87 ? 23.045 6.796 -21.636 1.00 82.94 87 ALA A O 1
ATOM 684 N N . ARG A 1 88 ? 22.236 4.716 -21.387 1.00 81.62 88 ARG A N 1
ATOM 685 C CA . ARG A 1 88 ? 23.108 4.113 -22.412 1.00 81.62 88 ARG A CA 1
ATOM 686 C C . ARG A 1 88 ? 22.847 4.689 -23.801 1.00 81.62 88 ARG A C 1
ATOM 688 O O . ARG A 1 88 ? 23.798 4.983 -24.506 1.00 81.62 88 ARG A O 1
ATOM 695 N N . GLN A 1 89 ? 21.585 4.908 -24.156 1.00 76.69 89 GLN A N 1
ATOM 696 C CA . GLN A 1 89 ? 21.231 5.483 -25.455 1.00 76.69 89 GLN A CA 1
ATOM 697 C C . GLN A 1 89 ? 21.508 6.984 -25.560 1.00 76.69 89 GLN A C 1
ATOM 699 O O . GLN A 1 89 ? 21.836 7.471 -26.635 1.00 76.69 89 GLN A O 1
ATOM 704 N N . LEU A 1 90 ? 21.373 7.723 -24.457 1.00 71.81 90 LEU A N 1
ATOM 705 C CA . LEU A 1 90 ? 21.738 9.141 -24.404 1.00 71.81 90 LEU A CA 1
ATOM 706 C C . LEU A 1 90 ? 23.261 9.344 -24.363 1.00 71.81 90 LEU A C 1
ATOM 708 O O . LEU A 1 90 ? 23.746 10.394 -24.775 1.00 71.81 90 LEU A O 1
ATOM 712 N N . GLY A 1 91 ? 23.997 8.358 -23.841 1.00 64.62 91 GLY A N 1
ATOM 713 C CA . GLY A 1 91 ? 25.451 8.366 -23.705 1.00 64.62 91 GLY A CA 1
ATOM 714 C C . GLY A 1 91 ? 26.218 7.747 -24.876 1.00 64.62 91 GLY A C 1
ATOM 715 O O . GLY A 1 91 ? 27.434 7.901 -24.908 1.00 64.62 91 GLY A O 1
ATOM 716 N N . GLU A 1 92 ? 25.562 7.068 -25.824 1.00 53.38 92 GLU A N 1
ATOM 717 C CA . GLU A 1 92 ? 26.179 6.660 -27.092 1.00 53.38 92 GLU A CA 1
ATOM 718 C C . GLU A 1 92 ? 26.342 7.899 -27.991 1.00 53.38 92 GLU A C 1
ATOM 720 O O . GLU A 1 92 ? 25.349 8.414 -28.515 1.00 53.38 92 GLU A O 1
ATOM 725 N N . PRO A 1 93 ? 27.571 8.413 -28.207 1.00 48.31 93 PRO A N 1
ATOM 726 C CA . PRO A 1 93 ? 27.783 9.367 -29.279 1.00 48.31 93 PRO A CA 1
ATOM 727 C C . PRO A 1 93 ? 27.538 8.634 -30.600 1.00 48.31 93 PRO A C 1
ATOM 729 O O . PRO A 1 93 ? 27.785 7.434 -30.704 1.00 48.31 93 PRO A O 1
ATOM 732 N N . ALA A 1 94 ? 27.054 9.357 -31.605 1.00 48.03 94 ALA A N 1
ATOM 733 C CA . ALA A 1 94 ? 26.801 8.881 -32.960 1.00 48.03 94 ALA A CA 1
ATOM 734 C C . ALA A 1 94 ? 28.041 8.222 -33.612 1.00 48.03 94 ALA A C 1
ATOM 736 O O . ALA A 1 94 ? 28.716 8.818 -34.444 1.00 48.03 94 ALA A O 1
ATOM 737 N N . ALA A 1 95 ? 28.343 6.980 -33.250 1.00 49.78 95 ALA A N 1
ATOM 738 C CA . ALA A 1 95 ? 29.428 6.181 -33.797 1.00 49.78 95 ALA A CA 1
ATOM 739 C C . ALA A 1 95 ? 28.863 5.180 -34.809 1.00 49.78 95 ALA A C 1
ATOM 741 O O . ALA A 1 95 ? 28.995 3.974 -34.640 1.00 49.78 95 ALA A O 1
ATOM 742 N N . THR A 1 96 ? 28.157 5.667 -35.833 1.00 47.00 96 THR A N 1
ATOM 743 C CA . THR A 1 96 ? 27.873 4.904 -37.067 1.00 47.00 96 THR A CA 1
ATOM 744 C C . THR A 1 96 ? 27.246 5.815 -38.123 1.00 47.00 96 THR A C 1
ATOM 746 O O . THR A 1 96 ? 26.061 5.734 -38.404 1.00 47.00 96 THR A O 1
ATOM 749 N N . THR A 1 97 ? 28.047 6.703 -38.710 1.00 48.44 97 THR A N 1
ATOM 750 C CA . THR A 1 97 ? 27.816 7.261 -40.061 1.00 48.44 97 THR A CA 1
ATOM 751 C C . THR A 1 97 ? 29.124 7.868 -40.564 1.00 48.44 97 THR A C 1
ATOM 753 O O . THR A 1 97 ? 29.267 9.077 -40.697 1.00 48.44 97 THR A O 1
ATOM 756 N N . ALA A 1 98 ? 30.110 7.014 -40.817 1.00 46.50 98 ALA A N 1
ATOM 757 C CA . ALA A 1 98 ? 31.106 7.269 -41.847 1.00 46.50 98 ALA A CA 1
ATOM 758 C C . ALA A 1 98 ? 30.945 6.121 -42.846 1.00 46.50 98 ALA A C 1
ATOM 760 O O . ALA A 1 98 ? 31.545 5.062 -42.707 1.00 46.50 98 ALA A O 1
ATOM 761 N N . GLN A 1 99 ? 29.990 6.291 -43.763 1.00 46.91 99 GLN A N 1
ATOM 762 C CA . GLN A 1 99 ? 29.963 5.538 -45.011 1.00 46.91 99 GLN A CA 1
ATOM 763 C C . GLN A 1 99 ? 31.278 5.838 -45.731 1.00 46.91 99 GLN A C 1
ATOM 765 O O . GLN A 1 99 ? 31.513 6.992 -46.090 1.00 46.91 99 GLN A O 1
ATOM 770 N N . ASP A 1 100 ? 32.110 4.820 -45.940 1.00 48.81 100 ASP A N 1
ATOM 771 C CA . ASP A 1 100 ? 33.147 4.874 -46.967 1.00 48.81 100 ASP A CA 1
ATOM 772 C C . ASP A 1 100 ? 32.474 5.243 -48.304 1.00 48.81 100 ASP A C 1
ATOM 774 O O . ASP A 1 100 ? 31.523 4.563 -48.714 1.00 48.81 100 ASP A O 1
ATOM 778 N N . PRO A 1 101 ? 32.882 6.330 -48.985 1.00 54.28 101 PRO A N 1
ATOM 779 C CA . PRO A 1 101 ? 32.409 6.587 -50.335 1.00 54.28 101 PRO A CA 1
ATOM 780 C C . PRO A 1 101 ? 32.964 5.503 -51.277 1.00 54.28 101 PRO A C 1
ATOM 782 O O . PRO A 1 101 ? 34.101 5.062 -51.096 1.00 54.28 101 PRO A O 1
ATOM 785 N N . PRO A 1 102 ? 32.197 5.059 -52.290 1.00 58.59 102 PRO A N 1
ATOM 786 C CA . PRO A 1 102 ? 32.696 4.084 -53.248 1.00 58.59 102 PRO A CA 1
ATOM 787 C C . PRO A 1 102 ? 33.880 4.686 -54.009 1.00 58.59 102 PRO A C 1
ATOM 789 O O . PRO A 1 102 ? 33.774 5.785 -54.558 1.00 58.59 102 PRO A O 1
ATOM 792 N N . GLU A 1 103 ? 34.999 3.962 -54.049 1.00 52.16 103 GLU A N 1
ATOM 793 C CA . GLU A 1 103 ? 36.112 4.274 -54.941 1.00 52.16 103 GLU A CA 1
ATOM 794 C C . GLU A 1 103 ? 35.599 4.268 -56.388 1.00 52.16 103 GLU A C 1
ATOM 796 O O . GLU A 1 103 ? 35.301 3.220 -56.969 1.00 52.16 103 GLU A O 1
ATOM 801 N N . LEU A 1 104 ? 35.451 5.463 -56.960 1.00 55.91 104 LEU A N 1
ATOM 802 C CA . LEU A 1 104 ? 35.261 5.650 -58.391 1.00 55.91 104 LEU A CA 1
ATOM 803 C C . LEU A 1 104 ? 36.579 5.282 -59.081 1.00 55.91 104 LEU A C 1
ATOM 805 O O . LEU A 1 104 ? 37.577 5.988 -58.940 1.00 55.91 104 LEU A O 1
ATOM 809 N N . ARG A 1 105 ? 36.561 4.148 -59.782 1.00 50.41 105 ARG A N 1
ATOM 810 C CA . ARG A 1 105 ? 37.530 3.810 -60.829 1.00 50.41 105 ARG A CA 1
ATOM 811 C C . ARG A 1 105 ? 37.322 4.678 -62.062 1.00 50.41 105 ARG A C 1
ATOM 813 O O . ARG A 1 105 ? 36.143 4.962 -62.374 1.00 50.41 105 ARG A O 1
#

Foldseek 3Di:
DDDQDDDPVLVVVVVCVVPDDPDPVVVVVVCCVQLVVLVVLLVVCVVVVNVVSNVSSVVSNVVVVVVVVVVVVVVVVSVVVVVVSVCVVVPDDPPDPPDDDDPDD

pLDDT: mean 80.6, std 14.27, range [46.5, 97.06]

Radius of gyration: 25.07 Å; chains: 1; bounding box: 54×25×85 Å